Protein AF-A0A0S7WFZ7-F1 (afdb_monomer)

Radius of gyration: 24.45 Å; Cα contacts (8 Å, |Δi|>4): 93; chains: 1; bounding box: 50×57×61 Å

pLDDT: mean 78.72, std 14.48, range [47.31, 95.62]

Secondary structure (DSSP, 8-state):
-HHHHHHHHHHHHHHHHHHHHT-HHHHH----GGGS-SS---EEEEE---TT--EEEEEHHIIIIIS---GGGT-TTS-HHHHH-SS----------HHHHHHHHHTTSTT--HHHHEE-

Structure (mmCIF, N/CA/C/O backbone):
data_AF-A0A0S7WFZ7-F1
#
_entry.id   AF-A0A0S7WFZ7-F1
#
loop_
_atom_site.group_PDB
_atom_site.id
_atom_site.type_symbol
_atom_site.label_atom_id
_atom_site.label_alt_id
_atom_site.label_comp_id
_atom_site.label_asym_id
_atom_site.label_entity_id
_atom_site.label_seq_id
_atom_site.pdbx_PDB_ins_code
_atom_site.Cartn_x
_atom_site.Cartn_y
_atom_site.Cartn_z
_atom_site.occupancy
_atom_site.B_iso_or_equiv
_atom_site.auth_seq_id
_atom_site.auth_comp_id
_atom_site.auth_asym_id
_atom_site.auth_atom_id
_atom_site.pdbx_PDB_model_num
ATOM 1 N N . MET A 1 1 ? 32.160 42.685 -43.202 1.00 60.31 1 MET A N 1
ATOM 2 C CA . MET A 1 1 ? 32.665 41.524 -42.429 1.00 60.31 1 MET A CA 1
ATOM 3 C C . MET A 1 1 ? 32.064 41.415 -41.022 1.00 60.31 1 MET A C 1
ATOM 5 O O . MET A 1 1 ? 31.534 40.360 -40.714 1.00 60.31 1 MET A O 1
ATOM 9 N N . LYS A 1 2 ? 32.042 42.470 -40.185 1.00 62.97 2 LYS A N 1
ATOM 10 C CA . LYS A 1 2 ? 31.476 42.398 -38.812 1.00 62.97 2 LYS A CA 1
ATOM 11 C C . LYS A 1 2 ? 29.972 42.064 -38.727 1.00 62.97 2 LYS A C 1
ATOM 13 O O . LYS A 1 2 ? 29.584 41.284 -37.870 1.00 62.97 2 LYS A O 1
ATOM 18 N N . LYS A 1 3 ? 29.129 42.603 -39.619 1.00 64.00 3 LYS A N 1
ATOM 19 C CA . LYS A 1 3 ? 27.665 42.371 -39.591 1.00 64.00 3 LYS A CA 1
ATOM 20 C C . LYS A 1 3 ? 27.279 40.922 -39.921 1.00 64.00 3 LYS A C 1
ATOM 22 O O . LYS A 1 3 ? 26.408 40.361 -39.271 1.00 64.00 3 LYS A O 1
ATOM 27 N N . THR A 1 4 ? 27.971 40.310 -40.882 1.00 68.44 4 THR A N 1
ATOM 28 C CA . THR A 1 4 ? 27.781 38.903 -41.269 1.00 68.44 4 THR A CA 1
ATOM 29 C C . THR A 1 4 ? 28.195 37.956 -40.143 1.00 68.44 4 THR A C 1
ATOM 31 O O . THR A 1 4 ? 27.490 36.996 -39.870 1.00 68.44 4 THR A O 1
ATOM 34 N N . LEU A 1 5 ? 29.287 38.268 -39.434 1.00 73.31 5 LEU A N 1
ATOM 35 C CA . LEU A 1 5 ? 29.741 37.487 -38.281 1.00 73.31 5 LEU A CA 1
ATOM 36 C C . LEU A 1 5 ? 28.725 37.523 -37.127 1.00 73.31 5 LEU A C 1
ATOM 38 O O . LEU A 1 5 ? 28.413 36.483 -36.563 1.00 73.31 5 LEU A O 1
ATOM 42 N N . VAL A 1 6 ? 28.160 38.696 -36.816 1.00 74.19 6 VAL A N 1
ATOM 43 C CA . VAL A 1 6 ? 27.137 38.841 -35.761 1.00 74.19 6 VAL A CA 1
ATOM 44 C C . VAL A 1 6 ? 25.860 38.069 -36.109 1.00 74.19 6 VAL A C 1
ATOM 46 O O . VAL A 1 6 ? 25.325 37.365 -35.259 1.00 74.19 6 VAL A O 1
ATOM 49 N N . LEU A 1 7 ? 25.407 38.135 -37.366 1.00 73.56 7 LEU A N 1
ATOM 50 C CA . LEU A 1 7 ? 24.239 37.383 -37.841 1.00 73.56 7 LEU A CA 1
ATOM 51 C C . LEU A 1 7 ? 24.441 35.866 -37.749 1.00 73.56 7 LEU A C 1
ATOM 53 O O . LEU A 1 7 ? 23.545 35.162 -37.292 1.00 73.56 7 LEU A O 1
ATOM 57 N N . VAL A 1 8 ? 25.620 35.367 -38.130 1.00 75.38 8 VAL A N 1
ATOM 58 C CA . VAL A 1 8 ? 25.943 33.934 -38.050 1.00 75.38 8 VAL A CA 1
ATOM 59 C C . VAL A 1 8 ? 26.027 33.470 -36.595 1.00 75.38 8 VAL A C 1
ATOM 61 O O . VAL A 1 8 ? 25.478 32.425 -36.266 1.00 75.38 8 VAL A O 1
ATOM 64 N N . VAL A 1 9 ? 26.633 34.257 -35.701 1.00 78.12 9 VAL A N 1
ATOM 65 C CA . VAL A 1 9 ? 26.707 33.921 -34.269 1.00 78.12 9 VAL A CA 1
ATOM 66 C C . VAL A 1 9 ? 25.315 33.886 -33.634 1.00 78.12 9 VAL A C 1
ATOM 68 O O . VAL A 1 9 ? 24.996 32.926 -32.939 1.00 78.12 9 VAL A O 1
ATOM 71 N N . CYS A 1 10 ? 24.451 34.868 -33.909 1.00 76.19 10 CYS A N 1
ATOM 72 C CA . CYS A 1 10 ? 23.072 34.846 -33.419 1.00 76.19 10 CYS A CA 1
ATOM 73 C C . CYS A 1 10 ? 22.286 33.643 -33.956 1.00 76.19 10 CYS A C 1
ATOM 75 O O . CYS A 1 10 ? 21.567 33.007 -33.190 1.00 76.19 10 CYS A O 1
ATOM 77 N N . LEU A 1 11 ? 22.451 33.290 -35.236 1.00 77.50 11 LEU A N 1
ATOM 78 C CA . LEU A 1 11 ? 21.787 32.126 -35.822 1.00 77.50 11 LEU A CA 1
ATOM 79 C C . LEU A 1 11 ? 22.250 30.820 -35.155 1.00 77.50 11 LEU A C 1
ATOM 81 O O . LEU A 1 11 ? 21.421 29.994 -34.789 1.00 77.50 11 LEU A O 1
ATOM 85 N N . VAL A 1 12 ? 23.559 30.657 -34.932 1.00 76.19 12 VAL A N 1
ATOM 86 C CA . VAL A 1 12 ? 24.129 29.478 -34.258 1.00 76.19 12 VAL A CA 1
ATOM 87 C C . VAL A 1 12 ? 23.645 29.378 -32.811 1.00 76.19 12 VAL A C 1
ATOM 89 O O . VAL A 1 12 ? 23.289 28.291 -32.367 1.00 76.19 12 VAL A O 1
ATOM 92 N N . LEU A 1 13 ? 23.564 30.496 -32.086 1.00 74.44 13 LEU A N 1
ATOM 93 C CA . LEU A 1 13 ? 23.056 30.511 -30.712 1.00 74.44 13 LEU A CA 1
ATOM 94 C C . LEU A 1 13 ? 21.563 30.159 -30.645 1.00 74.44 13 LEU A C 1
ATOM 96 O O . LEU A 1 13 ? 21.166 29.369 -29.791 1.00 74.44 13 LEU A O 1
ATOM 100 N N . VAL A 1 14 ? 20.732 30.674 -31.556 1.00 73.69 14 VAL A N 1
ATOM 101 C CA . VAL A 1 14 ? 19.296 30.335 -31.606 1.00 73.69 14 VAL A CA 1
ATOM 102 C C . VAL A 1 14 ? 19.085 28.858 -31.971 1.00 73.69 14 VAL A C 1
ATOM 104 O O . VAL A 1 14 ? 18.268 28.176 -31.349 1.00 73.69 14 VAL A O 1
ATOM 107 N N . LEU A 1 15 ? 19.864 28.326 -32.916 1.00 71.50 15 LEU A N 1
ATOM 108 C CA . LEU A 1 15 ? 19.818 26.907 -33.287 1.00 71.50 15 LEU A CA 1
ATOM 109 C C . LEU A 1 15 ? 20.317 25.988 -32.158 1.00 71.50 15 LEU A C 1
ATOM 111 O O . LEU A 1 15 ? 19.704 24.960 -31.888 1.00 71.50 15 LEU A O 1
ATOM 115 N N . ALA A 1 16 ? 21.372 26.374 -31.439 1.00 70.50 16 ALA A N 1
ATOM 116 C CA . ALA A 1 16 ? 21.859 25.615 -30.287 1.00 70.50 16 ALA A CA 1
ATOM 117 C C . ALA A 1 16 ? 20.841 25.604 -29.132 1.00 70.50 16 ALA A C 1
ATOM 119 O O . ALA A 1 16 ? 20.633 24.573 -28.497 1.00 70.50 16 ALA A O 1
ATOM 120 N N . SER A 1 17 ? 20.159 26.730 -28.898 1.00 62.09 17 SER A N 1
ATOM 121 C CA . SER A 1 17 ? 19.129 26.845 -27.856 1.00 62.09 17 SER A CA 1
ATOM 122 C C . SER A 1 17 ? 17.907 25.975 -28.167 1.00 62.09 17 SER A C 1
ATOM 124 O O . SER A 1 17 ? 17.397 25.279 -27.296 1.00 62.09 17 SER A O 1
ATOM 126 N N . THR A 1 18 ? 17.448 25.979 -29.421 1.00 61.44 18 THR A N 1
ATOM 127 C CA . THR A 1 18 ? 16.304 25.158 -29.857 1.00 61.44 18 THR A CA 1
ATOM 128 C C . THR A 1 18 ? 16.624 23.663 -29.840 1.00 61.44 18 THR A C 1
ATOM 130 O O . THR A 1 18 ? 15.773 22.871 -29.440 1.00 61.44 18 THR A O 1
ATOM 133 N N . ALA A 1 19 ? 17.855 23.265 -30.174 1.00 62.84 19 ALA A N 1
ATOM 134 C CA . ALA A 1 19 ? 18.310 21.879 -30.039 1.00 62.84 19 ALA A CA 1
ATOM 135 C C . ALA A 1 19 ? 18.378 21.416 -28.571 1.00 62.84 19 ALA A C 1
ATOM 137 O O . ALA A 1 1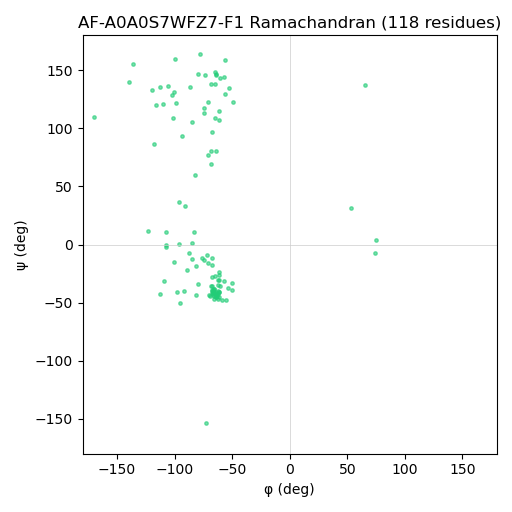9 ? 17.999 20.289 -28.265 1.00 62.84 19 ALA A O 1
ATOM 138 N N . TYR A 1 20 ? 18.805 22.288 -27.651 1.00 60.81 20 TYR A N 1
ATOM 139 C CA . TYR A 1 20 ? 18.848 21.973 -26.220 1.00 60.81 20 TYR A CA 1
ATOM 140 C C . TYR A 1 20 ? 17.441 21.797 -25.627 1.00 60.81 20 TYR A C 1
ATOM 142 O O . TYR A 1 20 ? 17.197 20.861 -24.877 1.00 60.81 20 TYR A O 1
ATOM 150 N N . LEU A 1 21 ? 16.486 22.644 -26.026 1.00 58.62 21 LEU A N 1
ATOM 151 C CA . LEU A 1 21 ? 15.096 22.582 -25.551 1.00 58.62 21 LEU A CA 1
ATOM 152 C C . LEU A 1 21 ? 14.260 21.452 -26.179 1.00 58.62 21 LEU A C 1
ATOM 154 O O . LEU A 1 21 ? 13.154 21.189 -25.715 1.00 58.62 21 LEU A O 1
ATOM 158 N N . THR A 1 22 ? 14.754 20.799 -27.234 1.00 59.25 22 THR A N 1
ATOM 159 C CA . THR A 1 22 ? 14.057 19.694 -27.919 1.00 59.25 22 THR A CA 1
ATOM 160 C C . THR A 1 22 ? 14.691 18.334 -27.651 1.00 59.25 22 THR A C 1
ATOM 162 O O . THR A 1 22 ? 14.310 17.354 -28.290 1.00 59.25 22 THR A O 1
ATOM 165 N N . ASN A 1 23 ? 15.630 18.241 -26.700 1.00 58.56 23 ASN A N 1
ATOM 166 C CA . ASN A 1 23 ? 16.204 16.962 -26.317 1.00 58.56 23 ASN A CA 1
ATOM 167 C C . ASN A 1 23 ? 15.090 16.045 -25.770 1.00 58.56 23 ASN A C 1
ATOM 169 O O . ASN A 1 23 ? 14.494 16.343 -24.731 1.00 58.56 23 ASN A O 1
ATOM 173 N N . PRO A 1 24 ? 14.781 14.925 -26.444 1.00 56.50 24 PRO A N 1
ATOM 174 C CA . PRO A 1 24 ? 13.651 14.076 -26.077 1.00 56.50 24 PRO A CA 1
ATOM 175 C C . PRO A 1 24 ? 13.780 13.481 -24.668 1.00 56.50 24 PRO A C 1
ATOM 177 O O . PRO A 1 24 ? 12.762 13.175 -24.046 1.00 56.50 24 PRO A O 1
ATOM 180 N N . GLY A 1 25 ? 15.007 13.368 -24.140 1.00 56.50 25 GLY A N 1
ATOM 181 C CA . GLY A 1 25 ? 15.258 12.925 -22.767 1.00 56.50 25 GLY A CA 1
ATOM 182 C C . GLY A 1 25 ? 14.726 13.880 -21.694 1.00 56.50 25 GLY A C 1
ATOM 183 O O . GLY A 1 25 ? 14.362 13.416 -20.614 1.00 56.50 25 GLY A O 1
ATOM 184 N N . ASP A 1 26 ? 14.612 15.172 -22.015 1.00 54.19 26 ASP A N 1
ATOM 185 C CA . ASP A 1 26 ? 14.146 16.214 -21.093 1.00 54.19 26 ASP A CA 1
ATOM 186 C C . ASP A 1 26 ? 12.615 16.389 -21.145 1.00 54.19 26 ASP A C 1
ATOM 188 O O . ASP A 1 26 ? 12.014 16.859 -20.181 1.00 54.19 26 ASP A O 1
ATOM 192 N N . ILE A 1 27 ? 11.965 15.966 -22.241 1.00 52.53 27 ILE A N 1
ATOM 193 C CA . ILE A 1 27 ? 10.505 16.072 -22.440 1.00 52.53 27 ILE A CA 1
ATOM 194 C C . ILE A 1 27 ? 9.767 14.814 -21.961 1.00 52.53 27 ILE A C 1
ATOM 196 O O . ILE A 1 27 ? 8.694 14.920 -21.370 1.00 52.53 27 ILE A O 1
ATOM 200 N N . PHE A 1 28 ? 10.321 13.622 -22.201 1.00 55.56 28 PHE A N 1
ATOM 201 C CA . PHE A 1 28 ? 9.643 12.353 -21.894 1.00 55.56 28 PHE A CA 1
ATOM 202 C C . PHE A 1 28 ? 10.217 11.607 -20.688 1.00 55.56 28 PHE A C 1
ATOM 204 O O . PHE A 1 28 ? 9.674 10.571 -20.302 1.00 55.56 28 PHE A O 1
ATOM 211 N N . GLY A 1 29 ? 11.271 12.142 -20.066 1.00 58.28 29 GLY A N 1
ATOM 212 C CA . GLY A 1 29 ? 12.027 11.439 -19.039 1.00 58.28 29 GLY A CA 1
ATOM 213 C C . GLY A 1 29 ? 12.740 10.217 -19.624 1.00 58.28 29 GLY A C 1
ATOM 214 O O . GLY A 1 29 ? 12.201 9.446 -20.414 1.00 58.28 29 GLY A O 1
ATOM 215 N N . THR A 1 30 ? 13.987 9.996 -19.232 1.00 64.75 30 THR A N 1
ATOM 216 C CA . THR A 1 30 ? 14.737 8.800 -19.641 1.00 64.75 30 THR A CA 1
ATOM 217 C C . THR A 1 30 ? 14.380 7.612 -18.744 1.00 64.75 30 THR A C 1
ATOM 219 O O . THR A 1 30 ? 15.229 7.072 -18.042 1.00 64.75 30 THR A O 1
ATOM 222 N N . TYR A 1 31 ? 13.103 7.217 -18.719 1.00 62.56 31 TYR A N 1
ATOM 223 C CA . TYR A 1 31 ? 12.676 6.054 -17.943 1.00 62.56 31 TYR A CA 1
ATOM 224 C C . TYR A 1 31 ? 13.197 4.774 -18.609 1.00 62.56 31 TYR A C 1
ATOM 226 O O . TYR A 1 31 ? 12.933 4.504 -19.780 1.00 62.56 31 TYR A O 1
ATOM 234 N N . LYS A 1 32 ? 13.967 3.982 -17.863 1.00 69.69 32 LYS A N 1
ATOM 235 C CA . LYS A 1 32 ? 14.407 2.649 -18.284 1.00 69.69 32 LYS A CA 1
ATOM 236 C C . LYS A 1 32 ? 13.622 1.606 -17.505 1.00 69.69 32 LYS A C 1
ATOM 238 O O . LYS A 1 32 ? 13.416 1.746 -16.300 1.00 69.69 32 LYS A O 1
ATOM 243 N N . TRP A 1 33 ? 13.157 0.559 -18.182 1.00 64.06 33 TRP A N 1
ATOM 244 C CA . TRP A 1 33 ? 12.365 -0.496 -17.540 1.00 64.06 33 TRP A CA 1
ATOM 245 C C . TRP A 1 33 ? 13.171 -1.231 -16.460 1.00 64.06 33 TRP A C 1
ATOM 247 O O . TRP A 1 33 ? 12.629 -1.650 -15.439 1.00 64.06 33 TRP A O 1
ATOM 257 N N . GLU A 1 34 ? 14.485 -1.314 -16.657 1.00 74.38 34 GLU A N 1
ATOM 258 C CA . GLU A 1 34 ? 15.447 -1.941 -15.752 1.00 74.38 34 GLU A CA 1
ATOM 259 C C . GLU A 1 34 ? 15.597 -1.186 -14.422 1.00 74.38 34 GLU A C 1
ATOM 261 O O . GLU A 1 34 ? 16.075 -1.755 -13.441 1.00 74.38 34 GLU A O 1
ATOM 266 N N . ASP A 1 35 ? 15.161 0.075 -14.363 1.00 74.50 35 ASP A N 1
ATOM 267 C CA . ASP A 1 35 ? 15.335 0.950 -13.200 1.00 74.50 35 ASP A CA 1
ATOM 268 C C . ASP A 1 35 ? 14.235 0.767 -12.149 1.00 74.50 35 ASP A C 1
ATOM 270 O O . ASP A 1 35 ? 14.243 1.433 -11.111 1.00 74.50 35 ASP A O 1
ATOM 274 N N . ARG A 1 36 ? 13.298 -0.156 -12.396 1.00 72.62 36 ARG A N 1
ATOM 275 C CA . ARG A 1 36 ? 12.211 -0.456 -11.471 1.00 72.62 36 ARG A CA 1
ATOM 276 C C . ARG A 1 36 ? 12.708 -1.036 -10.144 1.00 72.62 36 ARG A C 1
ATOM 278 O O . ARG A 1 36 ? 13.679 -1.805 -10.152 1.00 72.62 36 ARG A O 1
ATOM 285 N N . PRO A 1 37 ? 12.049 -0.731 -9.005 1.00 72.19 37 PRO A N 1
ATOM 286 C CA . PRO A 1 37 ? 12.266 -1.464 -7.768 1.00 72.19 37 PRO A CA 1
ATOM 287 C C . PRO A 1 37 ? 12.173 -2.966 -8.041 1.00 72.19 37 PRO A C 1
ATOM 289 O O . PRO A 1 37 ? 11.180 -3.442 -8.585 1.00 72.19 37 PRO A O 1
ATOM 292 N N . GLN A 1 38 ? 13.237 -3.692 -7.706 1.00 71.81 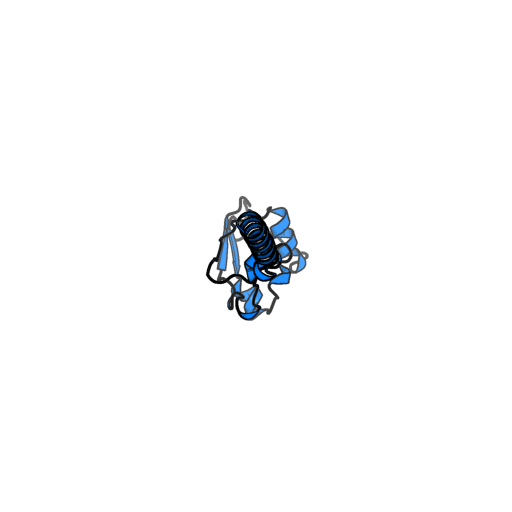38 GLN A N 1
ATOM 293 C CA . GLN A 1 38 ? 13.309 -5.135 -7.954 1.00 71.81 38 GLN A CA 1
ATOM 294 C C . GLN A 1 38 ? 12.581 -5.944 -6.878 1.00 71.81 38 GLN A C 1
ATOM 296 O O . GLN A 1 38 ? 12.252 -7.098 -7.113 1.00 71.81 38 GLN A O 1
ATOM 301 N N . GLU A 1 39 ? 12.319 -5.341 -5.716 1.00 79.12 39 GLU A N 1
ATOM 302 C CA . GLU A 1 39 ? 11.655 -6.002 -4.596 1.00 79.12 39 GLU A CA 1
ATOM 303 C C . GLU A 1 39 ? 10.653 -5.065 -3.931 1.00 79.12 39 GLU A C 1
ATOM 305 O O . GLU A 1 39 ? 10.921 -3.871 -3.727 1.00 79.12 39 GLU A O 1
ATOM 310 N N . ALA A 1 40 ? 9.510 -5.635 -3.563 1.00 83.75 40 ALA A N 1
ATOM 311 C CA . ALA A 1 40 ? 8.522 -4.970 -2.745 1.00 83.75 40 ALA A CA 1
ATOM 312 C C . ALA A 1 40 ? 9.058 -4.667 -1.333 1.00 83.75 40 ALA A C 1
ATOM 314 O O . ALA A 1 40 ? 9.852 -5.433 -0.776 1.00 83.75 40 ALA A O 1
ATOM 315 N N . PRO A 1 41 ? 8.606 -3.567 -0.703 1.00 86.00 41 PRO A N 1
ATOM 316 C CA . PRO A 1 41 ? 8.854 -3.331 0.711 1.00 86.00 41 PRO A CA 1
ATOM 317 C C . PRO A 1 41 ? 8.346 -4.486 1.585 1.00 86.00 41 PRO A C 1
ATOM 319 O O . PRO A 1 41 ? 7.451 -5.237 1.211 1.00 86.00 41 PRO A O 1
ATOM 322 N N . GLY A 1 42 ? 8.885 -4.589 2.799 1.00 89.69 42 GLY A N 1
ATOM 323 C CA . GLY A 1 42 ? 8.359 -5.503 3.812 1.00 89.69 42 GLY A CA 1
ATOM 324 C C . GLY A 1 42 ? 7.025 -5.034 4.408 1.00 89.69 42 GLY A C 1
ATOM 325 O O . GLY A 1 42 ? 6.253 -4.284 3.809 1.00 89.69 42 GLY A O 1
ATOM 326 N N . LYS A 1 43 ? 6.758 -5.449 5.647 1.00 93.19 43 LYS A N 1
ATOM 327 C CA . LYS A 1 43 ? 5.528 -5.081 6.358 1.00 93.19 43 LYS A CA 1
ATOM 328 C C . LYS A 1 43 ? 5.450 -3.579 6.636 1.00 93.19 43 LYS A C 1
ATOM 330 O O . LYS A 1 43 ? 6.415 -2.969 7.097 1.00 93.19 43 LYS A O 1
ATOM 335 N N . ARG A 1 44 ? 4.264 -3.005 6.443 1.00 89.75 44 ARG A N 1
ATOM 336 C CA . ARG A 1 44 ? 3.899 -1.648 6.856 1.00 89.75 44 ARG A CA 1
ATOM 337 C C . ARG A 1 44 ? 2.848 -1.717 7.959 1.00 89.75 44 ARG A C 1
ATOM 339 O O . ARG A 1 44 ? 1.889 -2.477 7.865 1.00 89.75 44 ARG A O 1
ATOM 346 N N . VAL A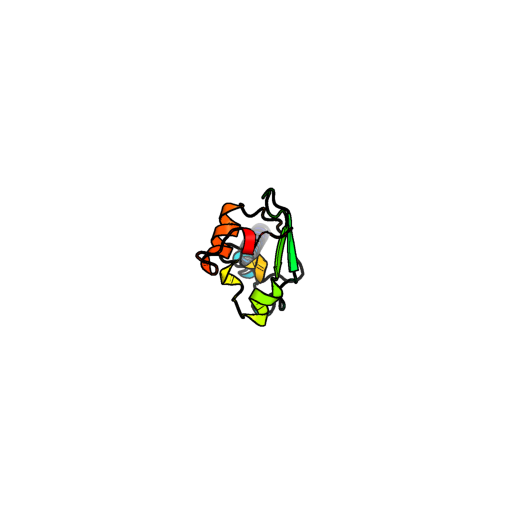 1 45 ? 3.029 -0.913 9.003 1.00 91.69 45 VAL A N 1
ATOM 347 C CA . VAL A 1 45 ? 2.089 -0.824 10.126 1.00 91.69 45 VAL A CA 1
ATOM 348 C C . VAL A 1 45 ? 1.390 0.526 10.079 1.00 91.69 45 VAL A C 1
ATOM 350 O O . VAL A 1 45 ? 2.042 1.565 10.156 1.00 91.69 45 VAL A O 1
ATOM 353 N N . PHE A 1 46 ? 0.065 0.507 9.985 1.00 89.94 46 PHE A N 1
ATOM 354 C CA . PHE A 1 46 ? -0.772 1.697 10.053 1.00 89.94 46 PHE A CA 1
ATOM 355 C C . PHE A 1 46 ? -1.416 1.796 11.431 1.00 89.94 46 PHE A C 1
ATOM 357 O O . PHE A 1 46 ? -2.053 0.852 11.902 1.00 89.94 46 PHE A O 1
ATOM 364 N N . LYS A 1 47 ? -1.272 2.962 12.064 1.00 91.81 47 LYS A N 1
ATOM 365 C CA . LYS A 1 47 ? -2.040 3.317 13.259 1.00 91.81 47 LYS A CA 1
ATOM 366 C C . LYS A 1 47 ? -3.358 3.942 12.826 1.00 91.81 47 LYS A C 1
ATOM 368 O O . LYS A 1 47 ? -3.386 4.782 11.931 1.00 91.81 47 LYS A O 1
ATOM 373 N N . THR A 1 48 ? -4.443 3.525 13.459 1.00 90.31 48 THR A N 1
ATOM 374 C CA . THR A 1 48 ? -5.801 3.933 13.102 1.00 90.31 48 THR A CA 1
ATOM 375 C C . THR A 1 48 ? -6.607 4.262 14.35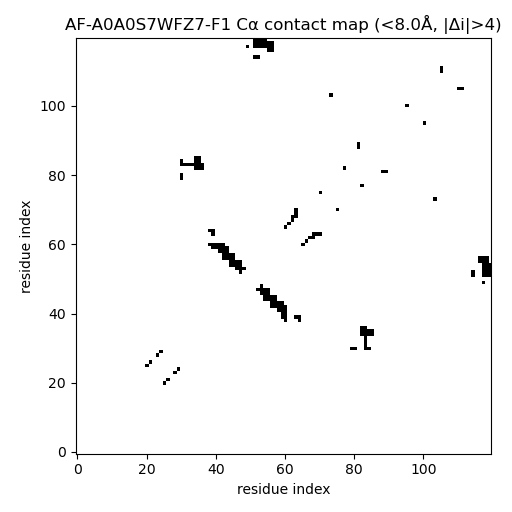2 1.00 90.31 48 THR A C 1
ATOM 377 O O . THR A 1 48 ? -6.351 3.727 15.430 1.00 90.31 48 THR A O 1
ATOM 380 N N . ASP A 1 49 ? -7.629 5.099 14.191 1.00 90.25 49 ASP A N 1
ATOM 381 C CA . ASP A 1 49 ? -8.534 5.494 15.279 1.00 90.25 49 ASP A CA 1
ATOM 382 C C . ASP A 1 49 ? -9.664 4.470 15.517 1.00 90.25 49 ASP A C 1
ATOM 384 O O . ASP A 1 49 ? -10.644 4.751 16.212 1.00 90.25 49 ASP A O 1
ATOM 388 N N . TYR A 1 50 ? -9.583 3.284 14.902 1.00 91.44 50 TYR A N 1
ATOM 389 C CA . TYR A 1 50 ? -10.618 2.265 15.025 1.00 91.44 50 TYR A CA 1
ATOM 390 C C . TYR A 1 50 ? -10.550 1.597 16.403 1.00 91.44 50 TYR A C 1
ATOM 392 O O . TYR A 1 50 ? -9.609 0.885 16.742 1.00 91.44 50 TYR A O 1
ATOM 400 N N . LYS A 1 51 ? -11.586 1.824 17.215 1.00 89.31 51 LYS A N 1
ATOM 401 C CA . LYS A 1 51 ? -11.591 1.470 18.644 1.00 89.31 51 LYS A CA 1
ATOM 402 C C . LYS A 1 51 ? -11.436 -0.026 18.932 1.00 89.31 51 LYS A C 1
ATOM 404 O O . LYS A 1 51 ? -10.910 -0.379 19.981 1.00 89.31 51 LYS A O 1
ATOM 409 N N . ALA A 1 52 ? -11.910 -0.902 18.043 1.00 89.88 52 ALA A N 1
ATOM 410 C CA . ALA A 1 52 ? -11.831 -2.350 18.257 1.00 8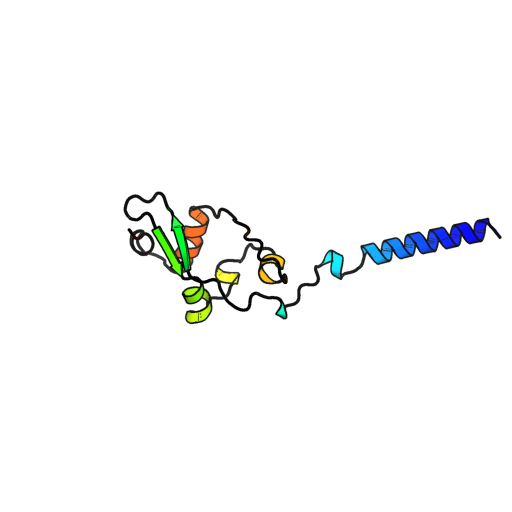9.88 52 ALA A CA 1
ATOM 411 C C . ALA A 1 52 ? -10.484 -2.963 17.821 1.00 89.88 52 ALA A C 1
ATOM 413 O O . ALA A 1 52 ? -10.188 -4.094 18.209 1.00 89.88 52 ALA A O 1
ATOM 414 N N . GLY A 1 53 ? -9.661 -2.210 17.080 1.00 92.19 53 GLY A N 1
ATOM 415 C CA . 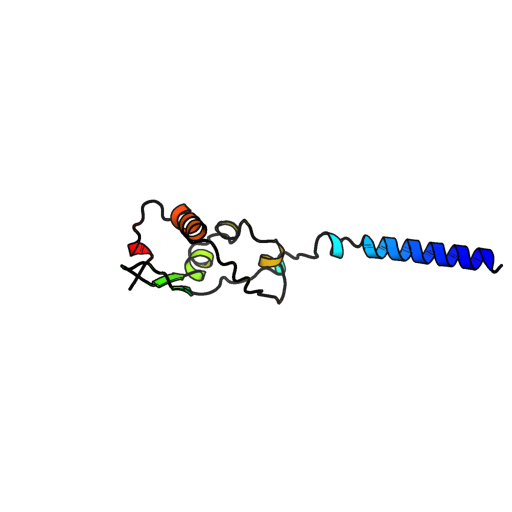GLY A 1 53 ? -8.326 -2.605 16.636 1.00 92.19 53 GLY A CA 1
ATOM 416 C C . GLY A 1 53 ? -7.582 -1.412 16.032 1.00 92.19 53 GLY A C 1
ATOM 417 O O . GLY A 1 53 ? -7.936 -0.913 14.965 1.00 92.19 53 GLY A O 1
ATOM 418 N N . THR A 1 54 ? -6.560 -0.926 16.725 1.00 94.12 54 THR A N 1
ATOM 419 C CA . THR A 1 54 ? -5.875 0.325 16.368 1.00 94.12 54 THR A CA 1
ATOM 420 C C . THR A 1 54 ? -4.749 0.120 15.364 1.00 94.12 54 THR A C 1
ATOM 422 O O . THR A 1 54 ? -4.212 1.103 14.851 1.00 94.12 54 THR A O 1
ATOM 425 N N . LEU A 1 55 ? -4.408 -1.128 15.039 1.00 94.31 55 LEU A N 1
ATOM 426 C CA . LEU A 1 55 ? -3.294 -1.465 14.164 1.00 94.31 55 LEU A CA 1
ATOM 427 C C . LEU A 1 55 ? -3.765 -2.230 12.933 1.00 94.31 55 LEU A C 1
ATOM 429 O O . LEU A 1 55 ? -4.490 -3.214 13.038 1.00 94.31 55 LEU A O 1
ATOM 433 N N . VAL A 1 56 ? -3.283 -1.817 11.766 1.00 94.75 56 VAL A N 1
ATOM 434 C CA . VAL A 1 56 ? -3.365 -2.608 10.535 1.00 94.75 56 VAL A CA 1
ATOM 435 C C . VAL A 1 56 ? -1.946 -2.947 10.111 1.00 94.75 56 VAL A C 1
ATOM 437 O O . VAL A 1 56 ? -1.131 -2.055 9.881 1.00 94.75 56 VAL A O 1
ATOM 440 N N . ILE A 1 57 ? -1.644 -4.240 10.029 1.00 94.19 57 ILE A N 1
ATOM 441 C CA . ILE A 1 57 ? -0.355 -4.737 9.548 1.00 94.19 57 ILE A CA 1
ATOM 442 C C . ILE A 1 57 ? -0.566 -5.203 8.112 1.00 94.19 57 ILE A C 1
ATOM 444 O O . ILE A 1 57 ? -1.226 -6.211 7.877 1.00 94.19 57 ILE A O 1
ATOM 448 N N . PHE A 1 58 ? -0.013 -4.460 7.161 1.00 93.81 58 PHE A N 1
ATOM 449 C CA . PHE A 1 58 ? -0.027 -4.812 5.749 1.00 93.81 58 PHE A CA 1
ATOM 450 C C . PHE A 1 58 ? 1.305 -5.450 5.369 1.00 93.81 58 PHE A C 1
ATOM 452 O O . PHE A 1 58 ? 2.358 -4.835 5.535 1.00 93.81 58 PHE A O 1
ATOM 459 N N . ASP A 1 59 ? 1.271 -6.678 4.865 1.00 95.19 59 ASP A N 1
ATOM 460 C CA . ASP A 1 59 ? 2.462 -7.363 4.371 1.00 95.19 59 ASP A CA 1
ATOM 461 C C . ASP A 1 59 ? 2.615 -7.132 2.866 1.00 95.19 59 ASP A C 1
ATOM 463 O O . ASP A 1 59 ? 2.012 -7.833 2.056 1.00 95.19 59 ASP A O 1
ATOM 467 N N . HIS A 1 60 ? 3.379 -6.104 2.493 1.00 92.81 60 HIS A N 1
ATOM 468 C CA . HIS A 1 60 ? 3.528 -5.722 1.091 1.00 92.81 60 HIS A CA 1
ATOM 469 C C . HIS A 1 60 ? 4.294 -6.783 0.289 1.00 92.81 60 HIS A C 1
ATOM 471 O O . HIS A 1 60 ? 3.949 -7.028 -0.867 1.00 92.81 60 HIS A O 1
ATOM 477 N N . LYS A 1 61 ? 5.286 -7.444 0.898 1.00 92.06 61 LYS A N 1
ATOM 478 C CA . LYS A 1 61 ? 6.061 -8.505 0.248 1.00 92.06 61 LYS A CA 1
ATOM 479 C C . LYS A 1 61 ? 5.182 -9.715 -0.057 1.00 92.06 61 LYS A C 1
ATOM 481 O O . LYS A 1 61 ? 5.198 -10.188 -1.183 1.00 92.06 61 LYS A O 1
ATOM 486 N N . LEU A 1 62 ? 4.346 -10.136 0.896 1.00 95.12 62 LEU A N 1
ATOM 487 C CA . LEU A 1 62 ? 3.376 -11.213 0.669 1.00 95.12 62 LEU A CA 1
ATOM 488 C C . LEU A 1 62 ? 2.471 -10.912 -0.535 1.00 95.12 62 LEU A C 1
ATOM 490 O O . LEU A 1 62 ? 2.280 -11.759 -1.398 1.00 95.12 62 LEU A O 1
ATOM 494 N N . HIS A 1 63 ? 1.907 -9.703 -0.606 1.00 94.81 63 HIS A N 1
ATOM 495 C CA . HIS A 1 63 ? 0.983 -9.363 -1.690 1.00 94.81 63 HIS A CA 1
ATOM 496 C C . HIS A 1 63 ? 1.686 -9.263 -3.047 1.00 94.81 63 HIS A C 1
ATOM 498 O O . HIS A 1 63 ? 1.164 -9.763 -4.036 1.00 94.81 63 HIS A O 1
ATOM 504 N N . ALA A 1 64 ? 2.847 -8.617 -3.107 1.00 92.06 64 ALA A N 1
ATOM 505 C CA . ALA A 1 64 ? 3.524 -8.361 -4.374 1.00 92.06 64 ALA A CA 1
ATOM 506 C C . ALA A 1 64 ? 4.336 -9.562 -4.877 1.00 92.06 64 ALA A C 1
ATOM 508 O O . ALA A 1 64 ? 4.274 -9.882 -6.061 1.00 92.06 64 ALA A O 1
ATOM 509 N N . ASP A 1 65 ? 5.080 -10.218 -3.988 1.00 91.12 65 ASP A N 1
ATOM 510 C CA . ASP A 1 65 ? 6.046 -11.248 -4.364 1.00 91.12 65 ASP A CA 1
ATOM 511 C C . ASP A 1 65 ? 5.419 -12.646 -4.267 1.00 91.12 65 ASP A C 1
ATOM 513 O O . ASP A 1 65 ? 5.471 -13.401 -5.231 1.00 91.12 65 ASP A O 1
ATOM 517 N N . ASP A 1 66 ? 4.786 -12.987 -3.137 1.00 93.31 66 ASP A N 1
ATOM 518 C CA . ASP A 1 66 ? 4.285 -14.355 -2.906 1.00 93.31 66 ASP A CA 1
ATOM 519 C C . ASP A 1 66 ? 2.947 -14.624 -3.615 1.00 93.31 66 ASP A C 1
ATOM 521 O O . ASP A 1 66 ? 2.676 -15.747 -4.039 1.00 93.31 66 ASP A O 1
ATOM 525 N N . LEU A 1 67 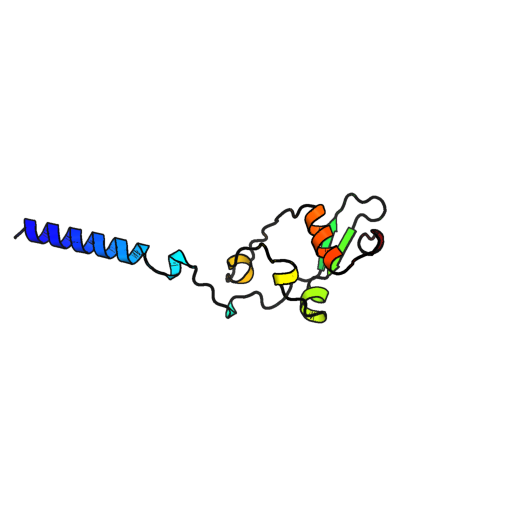? 2.092 -13.601 -3.725 1.00 95.00 67 LEU A N 1
ATOM 526 C CA . LEU A 1 67 ? 0.819 -13.661 -4.455 1.00 95.00 67 LEU A CA 1
ATOM 527 C C . LEU A 1 67 ? 0.923 -13.125 -5.892 1.00 95.00 67 LEU A C 1
ATOM 529 O O . LEU A 1 67 ? -0.086 -13.099 -6.595 1.00 95.00 67 LEU A O 1
ATOM 533 N N . GLU A 1 68 ? 2.113 -12.682 -6.312 1.00 92.62 68 GLU A N 1
ATOM 534 C CA . GLU A 1 68 ? 2.404 -12.160 -7.656 1.00 92.62 68 GLU A CA 1
ATOM 535 C C . GLU A 1 68 ? 1.455 -11.028 -8.112 1.00 92.62 68 GLU A C 1
ATOM 537 O O . GLU A 1 68 ? 1.165 -10.863 -9.302 1.00 92.62 68 GLU A O 1
ATOM 542 N N . ILE A 1 69 ? 0.952 -10.212 -7.175 1.00 92.69 69 ILE A N 1
ATOM 543 C CA . ILE A 1 69 ? 0.082 -9.077 -7.502 1.00 92.69 69 ILE A CA 1
ATOM 544 C C . ILE A 1 69 ? 0.935 -7.952 -8.098 1.00 92.69 69 ILE A C 1
ATOM 546 O O . ILE A 1 69 ? 1.801 -7.374 -7.439 1.00 92.69 69 ILE A O 1
ATOM 550 N N . GLY A 1 70 ? 0.656 -7.595 -9.354 1.00 89.06 70 GLY A N 1
ATOM 551 C CA . GLY A 1 70 ? 1.392 -6.550 -10.068 1.00 89.06 70 GLY A CA 1
ATOM 552 C C . GLY A 1 70 ? 1.302 -5.181 -9.384 1.00 89.06 70 GLY A C 1
ATOM 553 O O . GLY A 1 70 ? 0.242 -4.801 -8.886 1.00 89.06 70 GLY A O 1
ATOM 554 N N . CYS A 1 71 ? 2.394 -4.404 -9.417 1.00 86.81 71 CYS A N 1
ATOM 555 C CA . CYS A 1 71 ? 2.504 -3.101 -8.738 1.00 86.81 71 CYS A CA 1
ATOM 556 C C . CYS A 1 71 ? 1.369 -2.133 -9.118 1.00 86.81 71 CYS A C 1
ATOM 558 O O . CYS A 1 71 ? 0.846 -1.409 -8.273 1.00 86.81 71 CYS A O 1
ATOM 560 N N . ASN A 1 72 ? 0.947 -2.161 -10.386 1.00 86.31 72 ASN A N 1
ATOM 561 C CA . ASN A 1 72 ? -0.139 -1.335 -10.910 1.00 86.31 72 ASN A CA 1
ATOM 562 C C . ASN A 1 72 ? -1.523 -1.690 -10.342 1.00 86.31 72 ASN A C 1
ATOM 564 O O . ASN A 1 72 ? -2.449 -0.916 -10.531 1.00 86.31 72 ASN A O 1
ATOM 568 N N . SER A 1 73 ? -1.686 -2.812 -9.639 1.00 88.81 73 SER A N 1
ATOM 569 C CA . SER A 1 73 ? -2.962 -3.173 -9.008 1.00 88.81 73 SER A CA 1
ATOM 570 C C . SER A 1 73 ? -3.309 -2.225 -7.857 1.00 88.81 73 SER A C 1
ATOM 572 O O . SER A 1 73 ? -4.483 -1.990 -7.587 1.00 88.81 73 SER A O 1
ATOM 574 N N . CYS A 1 74 ? -2.290 -1.640 -7.216 1.00 88.25 74 CYS A N 1
ATOM 575 C CA . CYS A 1 74 ? -2.446 -0.639 -6.158 1.00 88.25 74 CYS A CA 1
ATOM 576 C C . CYS A 1 74 ? -1.937 0.741 -6.605 1.00 88.25 74 CYS A C 1
ATOM 578 O O . CYS A 1 74 ? -2.604 1.747 -6.394 1.00 88.25 74 CYS A O 1
ATOM 580 N N . HIS A 1 75 ? -0.792 0.795 -7.290 1.00 85.38 75 HIS A N 1
ATOM 581 C CA . HIS A 1 75 ? -0.079 2.032 -7.630 1.00 85.38 75 HIS A CA 1
ATOM 582 C C . HIS A 1 75 ? -0.488 2.627 -8.995 1.00 85.38 75 HIS A C 1
ATOM 584 O O . HIS A 1 75 ? 0.317 3.225 -9.704 1.00 85.38 75 HIS A O 1
ATOM 590 N N . HIS A 1 76 ? -1.752 2.468 -9.403 1.00 82.94 76 HIS A N 1
ATOM 591 C CA . HIS A 1 76 ? -2.224 2.857 -10.743 1.00 82.94 76 HIS A CA 1
ATOM 592 C C . HIS A 1 76 ? -2.335 4.375 -10.986 1.00 82.94 76 HIS A C 1
ATOM 594 O O . HIS A 1 76 ? -2.602 4.791 -12.114 1.00 82.94 76 HIS A O 1
ATOM 600 N N . LEU A 1 77 ? -2.192 5.203 -9.945 1.00 81.00 77 LEU A N 1
ATOM 601 C CA . LEU A 1 77 ? -2.250 6.672 -10.035 1.00 81.00 77 LEU A CA 1
ATOM 602 C C . LEU A 1 77 ? -0.883 7.341 -9.868 1.00 81.00 77 LEU A C 1
ATOM 604 O O . LEU A 1 77 ? -0.793 8.568 -9.904 1.00 81.00 77 LEU A O 1
ATOM 608 N N . GLU A 1 78 ? 0.174 6.563 -9.653 1.00 78.75 78 GLU A N 1
ATOM 609 C CA . GLU A 1 78 ? 1.505 7.112 -9.440 1.00 78.75 78 GLU A CA 1
ATOM 610 C C . GLU A 1 78 ? 2.164 7.504 -10.762 1.00 78.75 78 GLU A C 1
ATOM 612 O O . GLU A 1 78 ? 1.960 6.888 -11.810 1.00 78.75 78 GLU A O 1
ATOM 617 N N . ALA A 1 79 ? 2.977 8.561 -10.720 1.00 80.31 79 ALA A N 1
ATOM 618 C CA . ALA A 1 79 ? 3.762 8.964 -11.876 1.00 80.31 79 ALA A CA 1
ATOM 619 C C . ALA A 1 79 ? 4.772 7.866 -12.237 1.00 80.31 79 ALA A C 1
ATOM 621 O O . ALA A 1 79 ? 5.348 7.242 -11.348 1.00 80.31 79 ALA A O 1
ATOM 622 N N . CYS A 1 80 ? 5.078 7.701 -13.529 1.00 77.38 80 CYS A N 1
ATOM 623 C CA . CYS A 1 80 ? 6.005 6.673 -14.017 1.00 77.38 80 CYS A CA 1
ATOM 624 C C . CYS A 1 80 ? 7.344 6.679 -13.255 1.00 77.38 80 CYS A C 1
ATOM 626 O O . CYS A 1 80 ? 7.880 5.627 -12.923 1.00 77.38 80 CYS A O 1
ATOM 628 N N . GLY A 1 81 ? 7.861 7.868 -12.919 1.00 75.06 81 GLY A N 1
ATOM 629 C CA . GLY A 1 81 ? 9.101 8.029 -12.155 1.00 75.06 81 GLY A CA 1
ATOM 630 C C . GLY A 1 81 ? 9.063 7.419 -10.750 1.00 75.06 81 GLY A C 1
ATOM 631 O O . GLY A 1 81 ? 10.102 6.989 -10.264 1.00 75.06 81 GLY A O 1
ATOM 632 N N . HIS A 1 82 ? 7.888 7.291 -10.125 1.00 75.25 82 HIS A N 1
ATOM 633 C CA . HIS A 1 82 ? 7.758 6.646 -8.815 1.00 75.25 82 HIS A CA 1
ATOM 634 C C . HIS A 1 82 ? 8.186 5.174 -8.863 1.00 75.25 82 HIS A C 1
ATOM 636 O O . HIS A 1 82 ? 8.815 4.671 -7.934 1.00 75.25 82 HIS A O 1
ATOM 642 N N . CYS A 1 83 ? 7.909 4.507 -9.985 1.00 74.38 83 CYS A N 1
ATOM 643 C CA . CYS A 1 83 ? 8.294 3.122 -10.215 1.00 74.38 83 CYS A CA 1
ATOM 644 C C . CYS A 1 83 ? 9.540 2.973 -11.095 1.00 74.38 83 CYS A C 1
ATOM 646 O O . CYS A 1 83 ? 10.077 1.882 -11.129 1.00 74.38 83 CYS A O 1
ATOM 648 N N . HIS A 1 84 ? 9.996 4.001 -11.818 1.00 76.12 84 HIS A N 1
ATOM 649 C CA . HIS A 1 84 ? 11.063 3.877 -12.829 1.00 76.12 84 HIS A CA 1
ATOM 650 C C . HIS A 1 84 ? 12.288 4.785 -12.598 1.00 76.12 84 HIS A C 1
ATOM 652 O O . HIS A 1 84 ? 13.116 4.925 -13.495 1.00 76.12 84 HIS A O 1
ATOM 658 N N . GLN A 1 85 ? 12.433 5.421 -11.431 1.00 73.06 85 GLN A N 1
ATOM 659 C CA . GLN A 1 85 ? 13.582 6.284 -11.127 1.00 73.06 85 GLN A CA 1
ATOM 660 C C . GLN A 1 85 ? 14.641 5.580 -10.264 1.00 73.06 85 GLN A C 1
ATOM 662 O O . GLN A 1 85 ? 14.352 5.052 -9.189 1.00 73.06 85 GLN A O 1
ATOM 667 N N . LYS A 1 86 ? 15.915 5.661 -10.677 1.00 64.88 86 LYS A N 1
ATOM 668 C CA . LYS A 1 86 ? 17.047 5.214 -9.848 1.00 64.88 86 LYS A CA 1
ATOM 669 C C . LYS A 1 86 ? 17.252 6.107 -8.629 1.00 64.88 86 LYS A C 1
ATOM 671 O O . LYS A 1 86 ? 17.280 7.330 -8.731 1.00 64.88 86 LYS A O 1
ATOM 676 N N . GLY A 1 87 ? 17.522 5.480 -7.485 1.00 57.56 87 GLY A N 1
ATOM 677 C CA . GLY A 1 87 ? 18.170 6.125 -6.338 1.00 57.56 87 GLY A CA 1
ATOM 678 C C . GLY A 1 87 ? 17.309 7.091 -5.522 1.00 57.56 87 GLY A C 1
ATOM 679 O O . GLY A 1 87 ? 17.743 7.491 -4.446 1.00 57.56 87 GLY A O 1
ATOM 680 N N . VAL A 1 88 ? 16.089 7.416 -5.955 1.00 49.03 88 VAL A N 1
ATOM 681 C CA . VAL A 1 88 ? 15.176 8.247 -5.170 1.00 49.03 88 VAL A CA 1
ATOM 682 C C . VAL A 1 88 ? 13.933 7.443 -4.828 1.00 49.03 88 VAL A C 1
ATOM 684 O O . VAL A 1 88 ? 12.909 7.507 -5.497 1.00 49.03 88 VAL A O 1
ATOM 687 N N . ARG A 1 89 ? 14.015 6.704 -3.719 1.00 53.81 89 ARG A N 1
ATOM 688 C CA . ARG A 1 89 ? 12.815 6.334 -2.969 1.00 53.81 89 ARG A CA 1
ATOM 689 C C . ARG A 1 89 ? 12.321 7.613 -2.307 1.00 53.81 89 ARG A C 1
ATOM 691 O O . ARG A 1 89 ? 12.590 7.825 -1.126 1.00 53.81 89 ARG A O 1
ATOM 698 N N . ILE A 1 90 ? 11.678 8.509 -3.064 1.00 48.12 90 ILE A N 1
ATOM 699 C CA . ILE A 1 90 ? 10.886 9.544 -2.408 1.00 48.12 90 ILE A CA 1
ATOM 700 C C . ILE A 1 90 ? 9.841 8.735 -1.656 1.00 48.12 90 ILE A C 1
ATOM 702 O O . ILE A 1 90 ? 8.964 8.126 -2.267 1.00 48.12 90 ILE A O 1
ATOM 706 N N . GLN A 1 91 ? 9.978 8.666 -0.332 1.00 47.31 91 GLN A N 1
ATOM 707 C CA . GLN A 1 91 ? 8.846 8.370 0.522 1.00 47.31 91 GLN A CA 1
ATOM 708 C C . GLN A 1 91 ? 7.907 9.548 0.310 1.00 47.31 91 GLN A C 1
ATOM 710 O O . GLN A 1 91 ? 7.928 10.526 1.050 1.00 47.31 91 GLN A O 1
ATOM 715 N N . VAL A 1 92 ? 7.159 9.511 -0.793 1.00 47.62 92 VAL A N 1
ATOM 716 C CA . VAL A 1 92 ? 5.992 10.348 -0.934 1.00 47.62 92 VAL A CA 1
ATOM 717 C C . VAL A 1 92 ? 5.085 9.751 0.113 1.00 47.62 92 VAL A C 1
ATOM 719 O O . VAL A 1 92 ? 4.482 8.697 -0.083 1.00 47.62 92 VAL A O 1
ATOM 722 N N . GLU A 1 93 ? 5.083 10.368 1.287 1.00 50.00 93 GLU A N 1
ATOM 723 C CA . GLU A 1 93 ? 4.046 10.153 2.272 1.00 50.00 93 GLU A CA 1
ATOM 724 C C . GLU A 1 93 ? 2.785 10.781 1.672 1.00 50.00 93 GLU A C 1
ATOM 726 O O . GLU A 1 93 ? 2.324 11.849 2.065 1.00 50.00 93 GLU A O 1
ATOM 731 N N . MET A 1 94 ? 2.269 10.157 0.608 1.00 51.78 94 MET A N 1
ATOM 732 C CA . MET A 1 94 ? 0.927 10.420 0.158 1.00 51.78 94 MET A CA 1
ATOM 733 C C . MET A 1 94 ? 0.083 9.919 1.312 1.00 51.78 94 MET A C 1
ATOM 735 O O . MET A 1 94 ? 0.025 8.719 1.593 1.00 51.78 94 MET A O 1
ATOM 739 N N . GLN A 1 95 ? -0.507 10.860 2.035 1.00 55.75 95 GLN A N 1
ATOM 740 C CA . GLN A 1 95 ? -1.518 10.545 3.014 1.00 55.75 95 GLN A CA 1
ATOM 741 C C . GLN A 1 95 ? -2.729 10.053 2.220 1.00 55.75 95 GLN A C 1
ATOM 743 O O . GLN A 1 95 ? -3.630 10.822 1.885 1.00 55.75 95 GLN A O 1
ATOM 748 N N . GLU A 1 96 ? -2.697 8.782 1.813 1.00 66.75 96 GLU A N 1
ATOM 749 C CA . GLU A 1 96 ? -3.829 8.176 1.141 1.00 66.75 96 GLU A CA 1
ATOM 750 C C . GLU A 1 96 ? -5.036 8.333 2.053 1.00 66.75 96 GLU A C 1
ATOM 752 O O . GLU A 1 96 ? -4.988 8.052 3.257 1.00 66.75 96 GLU A O 1
ATOM 757 N N . SER A 1 97 ? -6.127 8.843 1.486 1.00 82.25 97 SER A N 1
ATOM 758 C CA . SER A 1 97 ? -7.349 8.992 2.258 1.00 82.25 97 SER A CA 1
ATOM 759 C C . SER A 1 97 ? -7.757 7.629 2.826 1.00 82.25 97 SER A C 1
ATOM 761 O O . SER A 1 97 ? -7.631 6.601 2.157 1.00 82.25 97 SER A O 1
ATOM 763 N N . LYS A 1 98 ? -8.318 7.615 4.042 1.00 84.38 98 LYS A N 1
ATOM 764 C CA . LYS A 1 98 ? -8.859 6.390 4.663 1.00 84.38 98 LYS A CA 1
ATOM 765 C C . LYS A 1 98 ? -9.808 5.640 3.708 1.00 84.38 98 LYS A C 1
ATOM 767 O O . LYS A 1 98 ? -9.870 4.417 3.725 1.00 84.38 98 LYS A O 1
ATOM 772 N N . VAL A 1 99 ? -10.535 6.377 2.863 1.00 86.25 99 VAL A N 1
ATOM 773 C CA . VAL A 1 99 ? -11.454 5.830 1.853 1.00 86.25 99 VAL A CA 1
ATOM 774 C C . VAL A 1 99 ? -10.706 5.135 0.712 1.00 86.25 99 VAL A C 1
ATOM 776 O O . VAL A 1 99 ? -11.109 4.046 0.315 1.00 86.25 99 VAL A O 1
ATOM 779 N N . ALA A 1 100 ? -9.624 5.731 0.205 1.00 86.25 100 ALA A N 1
ATOM 780 C CA . ALA A 1 100 ? -8.810 5.142 -0.859 1.00 86.25 100 ALA A CA 1
ATOM 781 C C . ALA A 1 100 ? -8.184 3.816 -0.410 1.00 86.25 100 ALA A C 1
ATOM 783 O O . ALA A 1 100 ? -8.360 2.811 -1.092 1.00 86.25 100 AL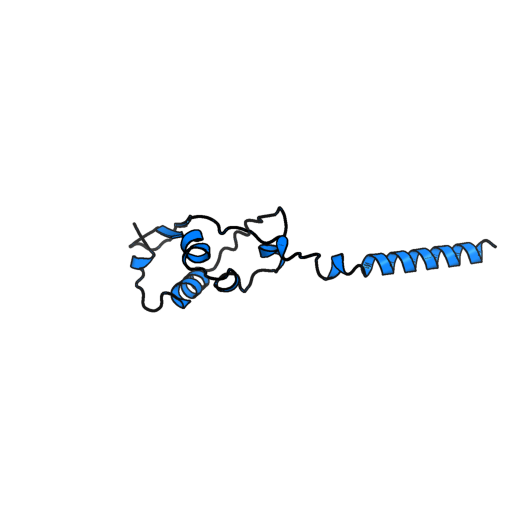A A O 1
ATOM 784 N N . LEU A 1 101 ? -7.594 3.781 0.790 1.00 89.06 101 LEU A N 1
ATOM 785 C CA . LEU A 1 101 ? -7.010 2.557 1.347 1.00 89.06 101 LEU A CA 1
ATOM 786 C C . LEU A 1 101 ? -8.045 1.435 1.487 1.00 89.06 101 LEU A C 1
ATOM 788 O O . LEU A 1 101 ? -7.804 0.315 1.045 1.00 89.06 101 LEU A O 1
ATOM 792 N N . HIS A 1 102 ? -9.224 1.726 2.049 1.00 92.19 102 HIS A N 1
ATOM 793 C CA . HIS A 1 102 ? -10.290 0.724 2.127 1.00 92.19 102 HIS A CA 1
ATOM 794 C C . HIS A 1 102 ? -10.738 0.251 0.744 1.00 92.19 102 HIS A C 1
ATOM 796 O O . HIS A 1 102 ? -10.956 -0.943 0.566 1.00 92.19 102 HIS A O 1
ATOM 802 N N . LYS A 1 103 ? -10.853 1.153 -0.237 1.00 91.06 103 LYS A N 1
ATOM 803 C CA . LYS A 1 103 ? -11.232 0.787 -1.604 1.00 91.06 103 LYS A CA 1
ATOM 804 C C . LYS A 1 103 ? -10.211 -0.166 -2.233 1.00 91.06 103 LYS A C 1
ATOM 806 O O . LYS A 1 103 ? -10.623 -1.168 -2.807 1.00 91.06 103 LYS A O 1
ATOM 811 N N . SER A 1 104 ? -8.916 0.110 -2.088 1.00 90.62 104 SER A N 1
ATOM 812 C CA . SER A 1 104 ? -7.845 -0.744 -2.615 1.00 90.62 104 SER A CA 1
ATOM 813 C C . SER A 1 104 ? -7.841 -2.122 -1.952 1.00 90.62 104 SER A C 1
ATOM 815 O O . SER A 1 104 ? -7.800 -3.137 -2.639 1.00 90.62 104 SER A O 1
ATOM 817 N N . CYS A 1 105 ? -7.971 -2.184 -0.623 1.00 92.81 105 CYS A N 1
ATOM 818 C CA . CYS A 1 105 ? -8.022 -3.457 0.099 1.00 92.81 105 CYS A CA 1
ATOM 819 C C . CYS A 1 105 ? -9.278 -4.273 -0.253 1.00 92.81 105 CYS A C 1
ATOM 821 O O . CYS A 1 105 ? -9.192 -5.470 -0.534 1.00 92.81 105 CYS A O 1
ATOM 823 N N . PHE A 1 106 ? -10.455 -3.642 -0.250 1.00 94.88 106 PHE A N 1
ATOM 824 C CA . PHE A 1 106 ? -11.725 -4.329 -0.499 1.00 94.88 106 PHE A CA 1
ATOM 825 C C . PHE A 1 106 ? -11.955 -4.703 -1.961 1.00 94.88 106 PHE A C 1
ATOM 827 O O . PHE A 1 106 ? -12.816 -5.539 -2.214 1.00 94.88 106 PHE A O 1
ATOM 834 N N . ALA A 1 107 ? -11.169 -4.172 -2.903 1.00 92.62 107 ALA A N 1
ATOM 835 C CA . ALA A 1 107 ? -11.190 -4.642 -4.286 1.00 92.62 107 ALA A CA 1
ATOM 836 C C . ALA A 1 107 ? -10.893 -6.151 -4.394 1.00 92.62 107 ALA A C 1
ATOM 838 O O . ALA A 1 107 ? -11.449 -6.817 -5.261 1.00 92.62 107 ALA A O 1
ATOM 839 N N . CYS A 1 108 ? -10.069 -6.694 -3.487 1.00 94.56 108 CYS A N 1
ATOM 840 C CA . CYS A 1 108 ? -9.781 -8.131 -3.399 1.00 94.56 108 CYS A CA 1
ATOM 841 C C . CYS A 1 108 ? -10.417 -8.793 -2.165 1.00 94.56 108 CYS A C 1
ATOM 843 O O . CYS A 1 108 ? -10.788 -9.964 -2.201 1.00 94.56 108 CYS A O 1
ATOM 845 N N . HIS A 1 109 ? -10.554 -8.060 -1.057 1.00 94.62 109 HIS A N 1
ATOM 846 C CA . HIS A 1 109 ? -11.102 -8.562 0.207 1.00 94.62 109 HIS A CA 1
ATOM 847 C C . HIS A 1 109 ? -12.597 -8.262 0.382 1.00 94.62 109 HIS A C 1
ATOM 849 O O . HIS A 1 109 ? -13.046 -7.956 1.489 1.00 94.62 109 HIS A O 1
ATOM 855 N N . GLU A 1 110 ? -13.376 -8.325 -0.696 1.00 95.62 110 GLU A N 1
ATOM 856 C CA . GLU A 1 110 ? -14.807 -8.023 -0.664 1.00 95.62 110 GLU A CA 1
ATOM 857 C C . GLU A 1 110 ? -15.537 -8.834 0.428 1.00 95.62 110 GLU A C 1
ATOM 859 O O . GLU A 1 110 ? -15.294 -10.026 0.633 1.00 95.62 110 GLU A O 1
ATOM 864 N N . GLY A 1 111 ? -16.402 -8.158 1.191 1.00 94.31 111 GLY A N 1
ATOM 865 C CA . GLY A 1 111 ? -17.199 -8.775 2.255 1.00 94.31 111 GLY A CA 1
ATOM 866 C C . GLY A 1 111 ? -16.444 -9.127 3.545 1.00 94.31 111 GLY A C 1
ATOM 867 O O . GLY A 1 111 ? -17.047 -9.707 4.448 1.00 94.31 111 GLY A O 1
ATOM 868 N N . LYS A 1 112 ? -15.151 -8.794 3.678 1.00 94.88 112 LYS A N 1
ATOM 869 C CA . LYS A 1 112 ? -14.421 -8.962 4.948 1.00 94.88 112 LYS A CA 1
ATOM 870 C C . LYS A 1 112 ? -14.840 -7.920 5.987 1.00 94.88 112 LYS A C 1
ATOM 872 O O . LYS A 1 112 ? -15.118 -6.768 5.664 1.00 94.88 112 LYS A O 1
ATOM 877 N N . ASP A 1 113 ? -14.850 -8.334 7.252 1.00 94.62 113 ASP A N 1
ATOM 878 C CA . ASP A 1 113 ? -15.136 -7.445 8.377 1.00 94.62 113 ASP A CA 1
ATOM 879 C C . ASP A 1 113 ? -13.932 -6.566 8.756 1.00 94.62 113 ASP A C 1
ATOM 881 O O . ASP A 1 113 ? -12.780 -6.835 8.403 1.00 94.62 113 ASP A O 1
ATOM 885 N N . CYS A 1 114 ? -14.191 -5.515 9.537 1.00 93.69 114 CYS A N 1
ATOM 886 C CA . CYS A 1 114 ? -13.148 -4.592 9.981 1.00 93.69 114 CYS A CA 1
ATOM 887 C C . CYS A 1 114 ? -12.064 -5.290 10.824 1.00 93.69 114 CYS A C 1
ATOM 889 O O . CYS A 1 114 ? -10.889 -4.940 10.728 1.00 93.69 114 CYS A O 1
ATOM 891 N N . GLY A 1 115 ? -12.441 -6.281 11.641 1.00 93.75 115 GLY A N 1
ATOM 892 C CA . GLY A 1 115 ? -11.534 -6.999 12.547 1.00 93.75 115 GLY A CA 1
ATOM 893 C C . GLY A 1 115 ? -10.550 -7.927 11.830 1.00 93.75 115 GLY A C 1
ATOM 894 O O . GLY A 1 115 ? -9.532 -8.334 12.399 1.00 93.75 115 GLY A O 1
ATOM 895 N N . THR A 1 116 ? -10.808 -8.240 10.562 1.00 93.50 116 THR A N 1
ATOM 896 C CA . THR A 1 116 ? -9.908 -9.011 9.705 1.00 93.50 116 THR A CA 1
ATOM 897 C C . THR A 1 116 ? -8.595 -8.260 9.496 1.00 93.50 116 THR A C 1
ATOM 899 O O . THR A 1 116 ? -7.532 -8.866 9.636 1.00 93.50 116 THR A O 1
ATO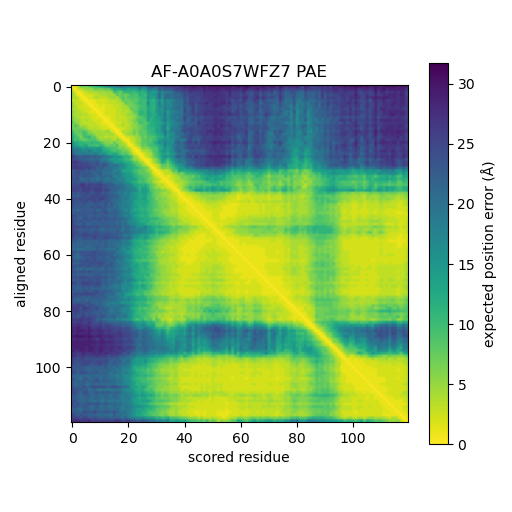M 902 N N . CYS A 1 117 ? -8.661 -6.947 9.267 1.00 94.19 117 CYS A N 1
ATOM 903 C CA . CYS A 1 117 ? -7.494 -6.090 9.044 1.00 94.19 117 CYS A CA 1
ATOM 904 C C . CYS A 1 117 ? -7.055 -5.355 10.317 1.00 94.19 117 CYS A C 1
ATOM 906 O O . CYS A 1 117 ? -5.860 -5.257 10.589 1.00 94.19 117 CYS A O 1
ATOM 908 N N . HIS A 1 118 ? -8.011 -4.862 11.107 1.00 94.81 118 HIS A N 1
ATOM 909 C CA . HIS A 1 118 ? -7.744 -4.109 12.327 1.00 94.81 118 HIS A CA 1
ATOM 910 C C . HIS A 1 118 ? -7.516 -5.036 13.521 1.00 94.81 118 HIS A C 1
ATOM 912 O O . HIS A 1 118 ? -8.455 -5.601 14.085 1.00 94.81 118 HIS A O 1
ATOM 918 N N . LYS A 1 119 ? -6.255 -5.167 13.929 1.00 89.44 119 LYS A N 1
ATOM 919 C CA . LYS A 1 119 ? -5.817 -5.949 15.087 1.00 89.44 119 LYS A CA 1
ATOM 920 C C . LYS A 1 119 ? -5.570 -5.050 16.303 1.00 89.44 119 LYS A C 1
ATOM 922 O O . LYS A 1 119 ? -5.437 -3.829 16.176 1.00 89.44 119 LYS A O 1
ATOM 927 N N . ARG A 1 120 ? -5.584 -5.673 17.484 1.00 74.31 120 ARG A N 1
ATOM 928 C CA . ARG A 1 120 ? -5.188 -5.041 18.750 1.00 74.31 120 ARG A CA 1
ATOM 929 C C . ARG A 1 120 ? -3.675 -4.999 18.883 1.00 74.31 120 ARG A C 1
ATOM 931 O O . ARG A 1 120 ? -3.034 -5.951 18.387 1.00 74.31 120 ARG A O 1
#

Foldseek 3Di:
DVVVVVVVVVVVVVVVVVVVVPPVCVVPPPFDPVQFDPAWDAWDWAADPPPQFRIFIDGRRCVCPVVVPDPCLLCVPDDSCCGGPHPDVPPPPPVQPPVSVCVSVCVPVPPDDPPVGGHD

Sequence (120 aa):
MKKTLVLVVCLVLVLASTAYLTNPGDIFGTYKWEDRPQEAPGKRVFKTDYKAGTLVIFDHKLHADDLEIGCNSCHHLEACGHCHQKGVRIQVEMQESKVALHKSCFACHEGKDCGTCHKR

Solvent-accessible surface area (backbone atoms only — not comparable to full-atom values): 7388 Å² total; per-residue (Å²): 114,71,69,62,52,52,53,51,52,53,50,51,51,53,53,52,51,53,54,64,76,61,40,63,57,79,77,70,53,80,69,42,83,84,39,32,77,89,67,67,59,62,74,46,79,44,82,49,90,44,88,87,17,38,34,32,76,44,52,42,31,53,46,36,66,77,64,61,44,58,68,61,81,76,53,68,83,58,58,68,57,81,53,26,42,74,95,59,83,71,80,71,80,68,80,69,49,76,66,54,54,50,51,62,52,38,74,77,46,65,93,65,60,71,68,78,55,25,34,120

Mean predicted aligned error: 11.81 Å

Nearest PDB structures (foldseek):
  5bo4-assembly1_A  TM=4.422E-01  e=3.976E+00  Homo sapiens